Protein AF-A0A0P6X5F4-F1 (afdb_monomer_lite)

Secondary structure (DSSP, 8-state):
---HHHHHHHHHTSHHHHHHHHHHHHHHHHHHTT-S-HHHHHHHHHHHHHHHHHHHHHHHHHT------

Radius of gyration: 16.3 Å; chains: 1; bounding box: 34×20×49 Å

Organism: NCBI:txid360411

Sequence (69 aa):
MQPILSQLERLLRSRKFWALIAALVTIAAGWSSGELNGWQAVQGVIAALAVYSTGVAIEDAGRSPEPRR

Structure (mmCIF, N/CA/C/O backbone):
data_AF-A0A0P6X5F4-F1
#
_entry.id   AF-A0A0P6X5F4-F1
#
loop_
_atom_site.group_PDB
_atom_site.id
_atom_site.type_symbol
_atom_site.label_atom_id
_atom_site.label_alt_id
_atom_site.label_comp_id
_atom_site.label_asym_id
_atom_site.label_entity_id
_atom_site.label_seq_id
_atom_site.pdbx_PDB_ins_code
_atom_site.Cartn_x
_atom_site.Cartn_y
_atom_site.Cartn_z
_atom_site.occupancy
_atom_site.B_iso_or_equiv
_atom_site.auth_seq_id
_atom_site.auth_comp_id
_atom_site.auth_asym_id
_atom_site.auth_atom_id
_atom_site.pdbx_PDB_model_num
ATOM 1 N N . MET A 1 1 ? -0.828 -0.661 -28.130 1.00 44.28 1 MET A N 1
ATOM 2 C CA . MET A 1 1 ? -1.220 -0.260 -26.762 1.00 44.28 1 MET A CA 1
ATOM 3 C C . MET A 1 1 ? -1.166 -1.503 -25.892 1.00 44.28 1 MET A C 1
ATOM 5 O O . MET A 1 1 ? -1.984 -2.387 -26.100 1.00 44.28 1 MET A O 1
ATOM 9 N N . GLN A 1 2 ? -0.161 -1.654 -25.023 1.00 56.00 2 GLN A N 1
ATOM 10 C CA . GLN A 1 2 ? -0.175 -2.786 -24.088 1.00 56.00 2 GLN A CA 1
ATOM 11 C C . GLN A 1 2 ? -1.288 -2.535 -23.063 1.00 56.00 2 GLN A C 1
ATOM 13 O O . GLN A 1 2 ? -1.353 -1.425 -22.531 1.00 56.00 2 GLN A O 1
ATOM 18 N N . PRO A 1 3 ? -2.199 -3.494 -22.830 1.00 62.09 3 PRO A N 1
ATOM 19 C CA . PRO A 1 3 ? -3.303 -3.285 -21.911 1.00 62.09 3 PRO A CA 1
ATOM 20 C C . PRO A 1 3 ? -2.719 -3.104 -20.512 1.00 62.09 3 PRO A C 1
ATOM 22 O O . PRO A 1 3 ? -1.956 -3.947 -20.042 1.00 62.09 3 PRO A O 1
ATOM 25 N N . ILE A 1 4 ? -3.082 -2.004 -19.857 1.00 66.50 4 ILE A N 1
ATOM 26 C CA . ILE A 1 4 ? -2.626 -1.596 -18.515 1.00 66.50 4 ILE A CA 1
ATOM 27 C C . ILE A 1 4 ? -2.749 -2.764 -17.513 1.00 66.50 4 ILE A C 1
ATOM 29 O O . ILE A 1 4 ? -1.896 -2.945 -16.650 1.00 66.50 4 ILE A O 1
ATOM 33 N N . LEU A 1 5 ? -3.748 -3.631 -17.718 1.00 67.94 5 LEU A N 1
ATOM 34 C CA . LEU A 1 5 ? -3.967 -4.894 -17.006 1.00 67.94 5 LEU A CA 1
ATOM 35 C C . LEU A 1 5 ? -2.740 -5.820 -16.982 1.00 67.94 5 LEU A C 1
ATOM 37 O O . LEU A 1 5 ? -2.401 -6.344 -15.931 1.00 67.94 5 LEU A O 1
ATOM 41 N N . SER A 1 6 ? -2.031 -5.978 -18.100 1.00 64.62 6 SER A N 1
ATOM 42 C CA . SER A 1 6 ? -0.865 -6.872 -18.202 1.00 64.62 6 SER A CA 1
ATOM 43 C C . SER A 1 6 ? 0.393 -6.317 -17.520 1.00 64.62 6 SER A C 1
ATOM 45 O O . SER A 1 6 ? 1.215 -7.076 -17.004 1.00 64.62 6 SER A O 1
ATOM 47 N N . GLN A 1 7 ? 0.535 -4.989 -17.448 1.00 63.44 7 GLN A N 1
ATOM 48 C CA . GLN A 1 7 ? 1.569 -4.345 -16.629 1.00 63.44 7 GLN A CA 1
ATOM 49 C C . GLN A 1 7 ? 1.234 -4.448 -15.139 1.00 63.44 7 GLN A C 1
ATOM 51 O O . GLN A 1 7 ? 2.121 -4.742 -14.337 1.00 63.44 7 GLN A O 1
ATOM 56 N N . LEU A 1 8 ? -0.043 -4.276 -14.783 1.00 63.38 8 LEU A N 1
ATOM 57 C CA . LEU A 1 8 ? -0.532 -4.416 -13.414 1.00 63.38 8 LEU A CA 1
ATOM 58 C C . LEU A 1 8 ? -0.355 -5.850 -12.899 1.00 63.38 8 LEU A C 1
ATOM 60 O O . LEU A 1 8 ? 0.127 -6.046 -11.789 1.00 63.38 8 LEU A O 1
ATOM 64 N N . GLU A 1 9 ? -0.652 -6.853 -13.725 1.00 64.38 9 GLU A N 1
ATOM 65 C CA . GLU A 1 9 ? -0.466 -8.272 -13.405 1.00 64.38 9 GLU A CA 1
ATOM 66 C C . GLU A 1 9 ? 1.020 -8.619 -13.209 1.00 64.38 9 GLU A C 1
ATOM 68 O O . GLU A 1 9 ? 1.386 -9.349 -12.286 1.00 64.38 9 GLU A O 1
ATOM 73 N N . ARG A 1 10 ? 1.912 -8.016 -14.006 1.00 64.25 10 ARG A N 1
ATOM 74 C CA . ARG A 1 10 ? 3.368 -8.106 -13.800 1.00 64.25 10 ARG A CA 1
ATOM 75 C C . ARG A 1 10 ? 3.818 -7.454 -12.493 1.00 64.25 10 ARG A C 1
ATOM 77 O O . ARG A 1 10 ? 4.714 -7.990 -11.841 1.00 64.25 10 ARG A O 1
ATOM 84 N N . LEU A 1 11 ? 3.203 -6.335 -12.108 1.00 61.62 11 LEU A N 1
ATOM 85 C CA . LEU A 1 11 ? 3.456 -5.657 -10.834 1.00 61.62 11 LEU A CA 1
ATOM 86 C C . LEU A 1 11 ? 2.987 -6.512 -9.645 1.00 61.62 11 LEU A C 1
ATOM 88 O O . LEU A 1 11 ? 3.762 -6.755 -8.724 1.00 61.62 11 LEU A O 1
ATOM 92 N N . LEU A 1 12 ? 1.760 -7.037 -9.710 1.00 60.59 12 LEU A N 1
ATOM 93 C CA . LEU A 1 12 ? 1.130 -7.905 -8.705 1.00 60.59 12 LEU A CA 1
ATOM 94 C C . LEU A 1 12 ? 1.857 -9.247 -8.540 1.00 60.59 12 LEU A C 1
ATOM 96 O O . LEU A 1 12 ? 1.878 -9.818 -7.450 1.00 60.59 12 LEU A O 1
ATOM 100 N N . ARG A 1 13 ? 2.489 -9.753 -9.605 1.00 60.50 13 ARG A N 1
ATOM 101 C CA . ARG A 1 13 ? 3.315 -10.970 -9.565 1.00 60.50 13 ARG A CA 1
ATOM 102 C C . ARG A 1 13 ? 4.744 -10.710 -9.082 1.00 60.50 13 ARG A C 1
ATOM 104 O O . ARG A 1 13 ? 5.478 -11.655 -8.787 1.00 60.50 13 ARG A O 1
ATOM 111 N N . SER A 1 14 ? 5.159 -9.448 -8.990 1.00 63.34 14 SER A N 1
ATOM 112 C CA . SER A 1 14 ? 6.473 -9.091 -8.474 1.00 63.34 14 SER A CA 1
ATOM 113 C C . SER A 1 14 ? 6.478 -9.256 -6.954 1.00 63.34 14 SER A C 1
ATOM 115 O O . SER A 1 14 ? 5.730 -8.592 -6.238 1.00 63.34 14 SER A O 1
ATOM 117 N N . ARG A 1 15 ? 7.357 -10.125 -6.433 1.00 64.88 15 ARG A N 1
ATOM 118 C CA . ARG A 1 15 ? 7.528 -10.392 -4.984 1.00 64.88 15 ARG A CA 1
ATOM 119 C C . ARG A 1 15 ? 7.717 -9.119 -4.141 1.00 64.88 15 ARG A C 1
ATOM 121 O O . ARG A 1 15 ? 7.471 -9.123 -2.943 1.00 64.88 15 ARG A O 1
ATOM 128 N N . LYS A 1 16 ? 8.129 -8.022 -4.776 1.00 64.31 16 LYS A N 1
ATOM 129 C CA . LYS A 1 16 ? 8.394 -6.715 -4.162 1.00 64.31 16 LYS A CA 1
ATOM 130 C C . LYS A 1 16 ? 7.121 -5.935 -3.845 1.00 64.31 16 LYS A C 1
ATOM 132 O O . LYS A 1 16 ? 7.071 -5.250 -2.831 1.00 64.31 16 LYS A O 1
ATOM 137 N N . PHE A 1 17 ? 6.075 -6.102 -4.657 1.00 68.94 17 PHE A N 1
ATOM 138 C CA . PHE A 1 17 ? 4.751 -5.564 -4.352 1.00 68.94 17 PHE A CA 1
ATOM 139 C C . PHE A 1 17 ? 4.178 -6.242 -3.103 1.00 68.94 17 PHE A C 1
ATOM 141 O O . PHE A 1 17 ? 3.652 -5.585 -2.212 1.00 68.94 17 PHE A O 1
ATOM 148 N N . TRP A 1 18 ? 4.403 -7.551 -2.975 1.00 72.94 18 TRP A N 1
ATOM 149 C CA . TRP A 1 18 ? 4.033 -8.306 -1.780 1.00 72.94 18 TRP A CA 1
ATOM 150 C C . TRP A 1 18 ? 4.828 -7.905 -0.535 1.00 72.94 18 TRP A C 1
ATOM 152 O O . TRP A 1 18 ? 4.262 -7.921 0.550 1.00 72.94 18 TRP A O 1
ATOM 162 N N . ALA A 1 19 ? 6.091 -7.486 -0.665 1.00 76.44 19 ALA A N 1
ATOM 163 C CA . ALA A 1 19 ? 6.860 -6.948 0.461 1.00 76.44 19 ALA A CA 1
ATOM 164 C C . ALA A 1 19 ? 6.289 -5.611 0.971 1.00 76.44 19 ALA A C 1
ATOM 166 O O . ALA A 1 19 ? 6.162 -5.424 2.180 1.00 76.44 19 ALA A O 1
ATOM 167 N N . LEU A 1 20 ? 5.874 -4.712 0.066 1.00 75.62 20 LEU A N 1
ATOM 168 C CA . LEU A 1 20 ? 5.184 -3.469 0.434 1.00 75.62 20 LEU A CA 1
ATOM 169 C C . LEU A 1 20 ? 3.836 -3.764 1.110 1.00 75.62 20 LEU A C 1
ATOM 171 O O . LEU A 1 20 ? 3.525 -3.181 2.146 1.00 75.62 20 LEU A O 1
ATOM 175 N N . ILE A 1 21 ? 3.061 -4.698 0.555 1.00 80.25 21 ILE A N 1
ATOM 176 C CA . ILE A 1 21 ? 1.790 -5.138 1.143 1.00 80.25 21 ILE A CA 1
ATOM 177 C C . ILE A 1 21 ? 2.015 -5.763 2.526 1.00 80.25 21 ILE A C 1
ATOM 179 O O . ILE A 1 21 ? 1.287 -5.434 3.453 1.00 80.25 21 ILE A O 1
ATOM 183 N N . ALA A 1 22 ? 3.041 -6.595 2.711 1.00 79.75 22 ALA A N 1
ATOM 184 C CA . ALA A 1 22 ? 3.369 -7.181 4.010 1.00 79.75 22 ALA A CA 1
ATOM 185 C C . ALA A 1 22 ? 3.772 -6.116 5.044 1.00 79.75 22 ALA A C 1
ATOM 187 O O . ALA A 1 22 ? 3.349 -6.196 6.199 1.00 79.75 22 ALA A O 1
ATOM 188 N N . ALA A 1 23 ? 4.525 -5.090 4.634 1.00 79.94 23 ALA A N 1
ATOM 189 C CA . ALA A 1 23 ? 4.858 -3.957 5.495 1.00 79.94 23 ALA A CA 1
ATOM 190 C C . ALA A 1 23 ? 3.600 -3.161 5.883 1.00 79.94 23 ALA A C 1
ATOM 192 O O . ALA A 1 23 ? 3.387 -2.887 7.062 1.00 79.94 23 ALA A O 1
ATOM 193 N N . LEU A 1 24 ? 2.721 -2.868 4.919 1.00 81.06 24 LEU A N 1
ATOM 194 C CA . LEU A 1 24 ? 1.436 -2.203 5.163 1.00 81.06 24 LEU A CA 1
ATOM 195 C C . LEU A 1 24 ? 0.526 -3.016 6.091 1.00 81.06 24 LEU A C 1
ATOM 197 O O . LEU A 1 24 ? -0.068 -2.448 7.002 1.00 81.06 24 LEU A O 1
ATOM 201 N N . VAL A 1 25 ? 0.453 -4.335 5.905 1.00 84.38 25 VAL A N 1
ATOM 202 C CA . VAL A 1 25 ? -0.311 -5.244 6.773 1.00 84.38 25 VAL A CA 1
ATOM 203 C C . VAL A 1 25 ? 0.285 -5.284 8.178 1.00 84.38 25 VAL A C 1
ATOM 205 O O . VAL A 1 25 ? -0.466 -5.243 9.144 1.00 84.38 25 VAL A O 1
ATOM 208 N N . THR A 1 26 ? 1.613 -5.291 8.313 1.00 82.62 26 THR A N 1
ATOM 209 C CA . THR A 1 26 ? 2.290 -5.237 9.622 1.00 82.62 26 THR A CA 1
ATOM 210 C C . THR A 1 26 ? 1.978 -3.933 10.359 1.00 82.62 26 THR A C 1
ATOM 212 O O . THR A 1 26 ? 1.647 -3.954 11.541 1.00 82.62 26 THR A O 1
ATOM 215 N N . ILE A 1 27 ? 2.017 -2.798 9.656 1.00 81.44 27 ILE A N 1
ATOM 216 C CA . ILE A 1 27 ? 1.687 -1.486 10.229 1.00 81.44 27 ILE A CA 1
ATOM 217 C C . ILE A 1 27 ? 0.202 -1.416 10.609 1.00 81.44 27 ILE A C 1
ATOM 219 O O . ILE A 1 27 ? -0.132 -0.941 11.692 1.00 81.44 27 ILE A O 1
ATOM 223 N N . ALA A 1 28 ? -0.689 -1.921 9.752 1.00 79.62 28 ALA A N 1
ATOM 224 C CA . ALA A 1 28 ? -2.123 -1.969 10.025 1.00 79.62 28 ALA A CA 1
ATOM 225 C C . ALA A 1 28 ? -2.457 -2.898 11.204 1.00 79.62 28 ALA A C 1
ATOM 227 O O . ALA A 1 28 ? -3.301 -2.557 12.030 1.00 79.62 28 ALA A O 1
ATOM 228 N N . ALA A 1 29 ? -1.765 -4.033 11.324 1.00 78.88 29 ALA A N 1
ATOM 229 C CA . ALA A 1 29 ? -1.891 -4.940 12.458 1.00 78.88 29 ALA A CA 1
ATOM 230 C C . ALA A 1 29 ? -1.420 -4.275 13.761 1.00 78.88 29 ALA A C 1
ATOM 232 O O . ALA A 1 29 ? -2.150 -4.302 14.747 1.00 78.88 29 ALA A O 1
ATOM 233 N N . GLY A 1 30 ? -0.264 -3.602 13.754 1.00 77.25 30 GLY A N 1
ATOM 234 C CA . GLY A 1 30 ? 0.228 -2.859 14.921 1.00 77.25 30 GLY A CA 1
ATOM 235 C C . GLY A 1 30 ? -0.665 -1.673 15.308 1.00 77.25 30 GLY A C 1
ATOM 236 O O . GLY A 1 30 ? -0.809 -1.363 16.491 1.00 77.25 30 GLY A O 1
ATOM 237 N N . TRP A 1 31 ? -1.326 -1.043 14.330 1.00 73.75 31 TRP A N 1
ATOM 238 C CA . TRP A 1 31 ? -2.329 -0.008 14.591 1.00 73.75 31 TRP A CA 1
ATOM 239 C C . TRP A 1 31 ? -3.608 -0.594 15.205 1.00 73.75 31 TRP A C 1
ATOM 241 O O . TRP A 1 31 ? -4.117 -0.055 16.185 1.00 73.75 31 TRP A O 1
ATOM 251 N N . SER A 1 32 ? -4.089 -1.734 14.696 1.00 76.94 32 SER A N 1
ATOM 252 C CA . SER A 1 32 ? -5.259 -2.431 15.246 1.00 76.94 32 SER A CA 1
ATOM 253 C C . SER A 1 32 ? -5.015 -3.022 16.638 1.00 76.94 32 SER A C 1
ATOM 255 O O . SER A 1 32 ? -5.967 -3.138 17.407 1.00 76.94 32 SER A O 1
ATOM 257 N N . SER A 1 33 ? -3.774 -3.384 16.976 1.00 78.81 33 SER A N 1
ATOM 258 C CA . SER A 1 33 ? -3.393 -3.830 18.325 1.00 78.81 33 SER A CA 1
ATOM 259 C C . SER A 1 33 ? -3.326 -2.687 19.346 1.00 78.81 33 SER A C 1
ATOM 261 O O . SER A 1 33 ? -3.182 -2.946 20.537 1.00 78.81 33 SER A O 1
ATOM 263 N N . GLY A 1 34 ? -3.407 -1.425 18.908 1.00 73.50 34 GLY A N 1
ATOM 264 C CA . GLY A 1 34 ? -3.245 -0.257 19.778 1.00 73.50 34 GLY A CA 1
ATOM 265 C C . GLY A 1 34 ? -1.802 -0.006 20.237 1.00 73.50 34 GLY A C 1
ATOM 266 O O . GLY A 1 34 ? -1.570 0.917 21.012 1.00 73.50 34 GLY A O 1
ATOM 267 N N . GLU A 1 35 ? -0.833 -0.790 19.749 1.00 71.50 35 GLU A N 1
ATOM 268 C CA . GLU A 1 35 ? 0.598 -0.606 20.031 1.00 71.50 35 GLU A CA 1
ATOM 269 C C . GLU A 1 35 ? 1.183 0.588 19.271 1.00 71.50 35 GLU A C 1
ATOM 271 O O . GLU A 1 35 ? 2.114 1.234 19.751 1.00 71.50 35 GLU A O 1
ATOM 276 N N . LEU A 1 36 ? 0.628 0.902 18.095 1.00 71.88 36 LEU A N 1
ATOM 277 C CA . LEU A 1 36 ? 1.051 2.036 17.282 1.00 71.88 36 LEU A CA 1
ATOM 278 C C . LEU A 1 36 ? 0.060 3.193 17.398 1.00 71.88 36 LEU A C 1
ATOM 280 O O . LEU A 1 36 ? -1.119 3.072 17.061 1.00 71.88 36 LEU A O 1
ATOM 284 N N . ASN A 1 37 ? 0.565 4.360 17.797 1.00 80.06 37 ASN A N 1
ATOM 285 C CA . ASN A 1 37 ? -0.187 5.608 17.683 1.00 80.06 37 ASN A CA 1
ATOM 286 C C . ASN A 1 37 ? -0.409 5.925 16.188 1.00 80.06 37 ASN A C 1
ATOM 288 O O . ASN A 1 37 ? 0.466 5.647 15.365 1.00 80.06 37 ASN A O 1
ATOM 292 N N . GLY A 1 38 ? -1.539 6.538 15.816 1.00 75.56 38 GLY A N 1
ATOM 293 C CA . GLY A 1 38 ? -1.860 6.859 14.417 1.00 75.56 38 GLY A CA 1
ATOM 294 C C . GLY A 1 38 ? -0.737 7.612 13.689 1.00 75.56 38 GLY A C 1
ATOM 295 O O . GLY A 1 38 ? -0.510 7.401 12.501 1.00 75.56 38 GLY A O 1
ATOM 296 N N . TRP A 1 39 ? 0.050 8.409 14.416 1.00 80.00 39 TRP A N 1
ATOM 297 C CA . TRP A 1 39 ? 1.238 9.070 13.874 1.00 80.00 39 TRP A CA 1
ATOM 298 C C . TRP A 1 39 ? 2.412 8.120 13.565 1.00 80.00 39 TRP A C 1
ATOM 300 O O . TRP A 1 39 ? 3.083 8.274 12.546 1.00 80.00 39 TRP A O 1
ATOM 310 N N . GLN A 1 40 ? 2.647 7.104 14.398 1.00 77.50 40 GLN A N 1
ATOM 311 C CA . GLN A 1 40 ? 3.671 6.080 14.150 1.00 77.50 40 GLN A CA 1
ATOM 312 C C . GLN A 1 40 ? 3.290 5.186 12.967 1.00 77.50 40 GLN A C 1
ATOM 314 O O . GLN A 1 40 ? 4.156 4.804 12.182 1.00 77.50 40 GLN A O 1
ATOM 319 N N . ALA A 1 41 ? 1.994 4.915 12.787 1.00 77.88 41 ALA A N 1
ATOM 320 C CA . ALA A 1 41 ? 1.502 4.223 11.602 1.00 77.88 41 ALA A CA 1
ATOM 321 C C . ALA A 1 41 ? 1.818 5.020 10.323 1.00 77.88 41 ALA A C 1
ATOM 323 O O . ALA A 1 41 ? 2.352 4.461 9.366 1.00 77.88 41 ALA A O 1
ATOM 324 N N . VAL A 1 42 ? 1.592 6.341 10.328 1.00 81.94 42 VAL A N 1
ATOM 325 C CA . VAL A 1 42 ? 1.954 7.223 9.202 1.00 81.94 42 VAL A CA 1
ATOM 326 C C . VAL A 1 42 ? 3.462 7.205 8.933 1.00 81.94 42 VAL A C 1
ATOM 328 O O . VAL A 1 42 ? 3.872 7.072 7.780 1.00 81.94 42 VAL A O 1
ATOM 331 N N . GLN A 1 43 ? 4.300 7.272 9.970 1.00 79.81 43 GLN A N 1
ATOM 332 C CA . GLN A 1 43 ? 5.756 7.168 9.810 1.00 79.81 43 GLN A CA 1
ATOM 333 C C . GLN A 1 43 ? 6.185 5.821 9.216 1.00 79.81 43 GLN A C 1
ATOM 335 O O . GLN A 1 43 ? 7.021 5.795 8.312 1.00 79.81 43 GLN A O 1
ATOM 340 N N . GLY A 1 44 ? 5.581 4.716 9.664 1.00 80.44 44 GLY A N 1
ATOM 341 C CA . GLY A 1 44 ? 5.821 3.387 9.102 1.00 80.44 44 GLY A CA 1
ATOM 342 C C . GLY A 1 44 ? 5.444 3.311 7.622 1.00 80.44 44 GLY A C 1
ATOM 343 O O . GLY A 1 44 ? 6.204 2.774 6.818 1.00 80.44 44 GLY A O 1
ATOM 344 N N . VAL A 1 45 ? 4.309 3.903 7.242 1.00 81.81 45 VAL A N 1
ATOM 345 C CA . VAL A 1 45 ? 3.854 3.950 5.844 1.00 81.81 45 VAL A CA 1
ATOM 346 C C . VAL A 1 45 ? 4.827 4.753 4.983 1.00 81.81 45 VAL A C 1
ATOM 348 O O . VAL A 1 45 ? 5.230 4.281 3.921 1.00 81.81 45 VAL A O 1
ATOM 351 N N . ILE A 1 46 ? 5.259 5.930 5.446 1.00 82.44 46 ILE A N 1
ATOM 352 C CA . ILE A 1 46 ? 6.236 6.767 4.732 1.00 82.44 46 ILE A CA 1
ATOM 353 C C . ILE A 1 46 ? 7.574 6.034 4.582 1.00 82.44 46 ILE A C 1
ATOM 355 O O . ILE A 1 46 ? 8.155 6.043 3.497 1.00 82.44 46 ILE A O 1
ATOM 359 N N . ALA A 1 47 ? 8.049 5.359 5.631 1.00 82.94 47 ALA A N 1
ATOM 360 C CA . ALA A 1 47 ? 9.274 4.567 5.574 1.00 82.94 47 ALA A CA 1
ATOM 361 C C . ALA A 1 47 ? 9.152 3.404 4.575 1.00 82.94 47 ALA A C 1
ATOM 363 O O . ALA A 1 47 ? 10.042 3.206 3.748 1.00 82.94 47 ALA A O 1
ATOM 364 N N . ALA A 1 48 ? 8.028 2.681 4.586 1.00 79.81 48 ALA A N 1
ATOM 365 C CA . ALA A 1 48 ? 7.757 1.610 3.629 1.00 79.81 48 ALA A CA 1
ATOM 366 C C . ALA A 1 48 ? 7.704 2.132 2.181 1.00 79.81 48 ALA A C 1
ATOM 368 O O . ALA A 1 48 ? 8.273 1.513 1.281 1.00 79.81 48 ALA A O 1
ATOM 369 N N . LEU A 1 49 ? 7.093 3.300 1.957 1.00 79.12 49 LEU A N 1
ATOM 370 C CA . LEU A 1 49 ? 7.067 3.990 0.663 1.00 79.12 49 LEU A CA 1
ATOM 371 C C . LEU A 1 49 ? 8.466 4.426 0.211 1.00 79.12 49 LEU A C 1
ATOM 373 O O . LEU A 1 49 ? 8.806 4.247 -0.957 1.00 79.12 49 LEU A O 1
ATOM 377 N N . ALA A 1 50 ? 9.291 4.962 1.112 1.00 80.81 50 ALA A N 1
ATOM 378 C CA . ALA A 1 50 ? 10.660 5.377 0.811 1.00 80.81 50 ALA A CA 1
ATOM 379 C C . ALA A 1 50 ? 11.555 4.182 0.448 1.00 80.81 50 ALA A C 1
ATOM 381 O O . ALA A 1 50 ? 12.309 4.242 -0.528 1.00 80.81 50 ALA A O 1
ATOM 382 N N . VAL A 1 51 ? 11.428 3.075 1.186 1.00 78.25 51 VAL A N 1
ATOM 383 C CA . VAL A 1 51 ? 12.132 1.818 0.896 1.00 78.25 51 VAL A CA 1
ATOM 384 C C . VAL A 1 51 ? 11.652 1.218 -0.42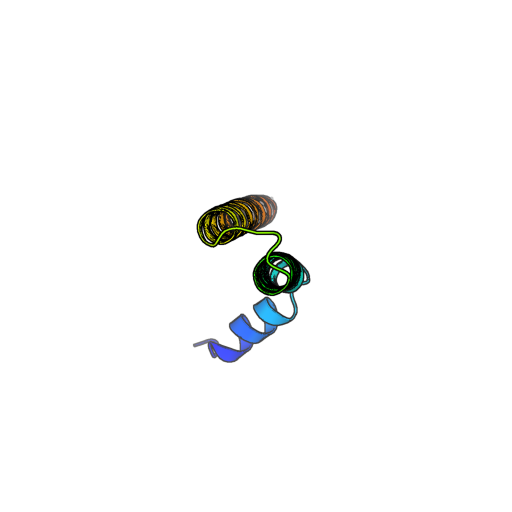2 1.00 78.25 51 VAL A C 1
ATOM 386 O O . VAL A 1 51 ? 12.479 0.779 -1.215 1.00 78.25 51 VAL A O 1
ATOM 389 N N . TYR A 1 52 ? 10.348 1.242 -0.705 1.00 75.31 52 TYR A N 1
ATOM 390 C CA . TYR A 1 52 ? 9.820 0.772 -1.986 1.00 75.31 52 TYR A CA 1
ATOM 391 C C . TYR A 1 52 ? 10.281 1.651 -3.153 1.00 75.31 52 TYR A C 1
ATOM 393 O O . TYR A 1 52 ? 10.762 1.119 -4.144 1.00 75.31 52 TYR A O 1
ATOM 401 N N . SER A 1 53 ? 10.224 2.978 -3.022 1.00 72.56 53 SER A N 1
ATOM 402 C CA . SER A 1 53 ? 10.708 3.920 -4.041 1.00 72.56 53 SER A CA 1
ATOM 403 C C . SER A 1 53 ? 12.198 3.718 -4.337 1.00 72.56 53 SER A C 1
ATOM 405 O O . SER A 1 53 ? 12.598 3.599 -5.493 1.00 72.56 53 SER A O 1
ATOM 407 N N . THR A 1 54 ? 13.017 3.566 -3.292 1.00 74.00 54 THR A N 1
ATOM 408 C CA . THR A 1 54 ? 14.458 3.303 -3.427 1.00 74.00 54 THR A CA 1
ATOM 409 C C . THR A 1 54 ? 14.730 1.909 -3.995 1.00 74.00 54 THR A C 1
ATOM 411 O O . THR A 1 54 ? 15.573 1.754 -4.873 1.00 74.00 54 THR A O 1
ATOM 414 N N . GLY A 1 55 ? 13.995 0.889 -3.547 1.00 66.69 55 GLY A N 1
ATOM 415 C CA . GLY A 1 55 ? 14.118 -0.480 -4.048 1.00 66.69 55 GLY A CA 1
ATOM 416 C C . GLY A 1 55 ? 13.723 -0.609 -5.519 1.00 66.69 55 GLY A C 1
ATOM 417 O O . GLY A 1 55 ? 14.391 -1.321 -6.265 1.00 66.69 55 GLY A O 1
ATOM 418 N N . VAL A 1 56 ? 12.690 0.121 -5.952 1.00 66.25 56 VAL A N 1
ATOM 419 C CA . VAL A 1 56 ? 12.294 0.221 -7.363 1.00 66.25 56 VAL A CA 1
ATOM 420 C C . VAL A 1 56 ? 13.345 0.992 -8.165 1.00 66.25 56 VAL A C 1
ATOM 422 O O . VAL A 1 56 ? 13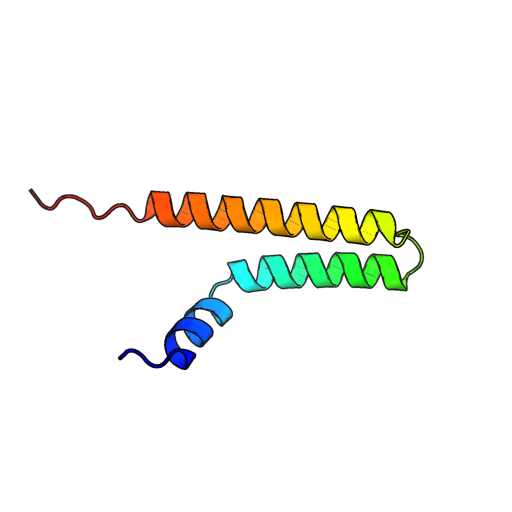.734 0.521 -9.226 1.00 66.25 56 VAL A O 1
ATOM 425 N N . ALA A 1 57 ? 13.863 2.117 -7.658 1.00 63.88 57 ALA A N 1
ATOM 426 C CA . ALA A 1 57 ? 14.889 2.906 -8.347 1.00 63.88 57 ALA A CA 1
ATOM 427 C C . ALA A 1 57 ? 16.222 2.151 -8.524 1.00 63.88 57 ALA A C 1
ATOM 429 O O . ALA A 1 57 ? 16.827 2.213 -9.593 1.00 63.88 57 ALA A O 1
ATOM 430 N N . ILE A 1 58 ? 16.671 1.404 -7.508 1.00 60.28 58 ILE A N 1
ATOM 431 C CA . ILE A 1 58 ? 17.862 0.540 -7.594 1.00 60.28 58 ILE A CA 1
ATOM 432 C C . ILE A 1 58 ? 17.641 -0.586 -8.610 1.00 60.28 58 ILE A C 1
ATOM 434 O O . ILE A 1 58 ? 18.549 -0.932 -9.365 1.00 60.28 58 ILE A O 1
ATOM 438 N N . GLU A 1 59 ? 16.440 -1.159 -8.653 1.00 58.25 59 GLU A N 1
ATOM 439 C CA . GLU A 1 59 ? 16.127 -2.216 -9.609 1.00 58.25 59 GLU A CA 1
ATOM 440 C C . GLU A 1 59 ? 16.050 -1.707 -11.055 1.00 58.25 59 GLU A C 1
ATOM 442 O O . GLU A 1 59 ? 16.557 -2.373 -11.960 1.00 58.25 59 GLU A O 1
ATOM 447 N N . ASP A 1 60 ? 15.471 -0.526 -11.278 1.00 58.41 60 ASP A N 1
ATOM 448 C CA . ASP A 1 60 ? 15.437 0.096 -12.604 1.00 58.41 60 ASP A CA 1
ATOM 449 C C . ASP A 1 60 ? 16.854 0.483 -13.067 1.00 58.41 60 ASP A C 1
ATOM 451 O O . ASP A 1 60 ? 17.201 0.290 -14.232 1.00 58.41 60 ASP A O 1
ATOM 455 N N . ALA A 1 61 ? 17.727 0.908 -12.144 1.00 58.47 61 ALA A N 1
ATOM 456 C CA . ALA A 1 61 ? 19.141 1.170 -12.427 1.00 58.47 61 ALA A CA 1
ATOM 457 C C . ALA A 1 61 ? 19.935 -0.106 -12.786 1.00 58.47 61 ALA A C 1
ATOM 459 O O . ALA A 1 61 ? 20.794 -0.083 -13.674 1.00 58.47 61 ALA A O 1
ATOM 460 N N . GLY A 1 62 ? 19.625 -1.239 -12.143 1.00 55.38 62 GLY A N 1
ATOM 461 C CA . GLY A 1 62 ? 20.220 -2.548 -12.442 1.00 55.38 62 GLY A CA 1
ATOM 462 C C . GLY A 1 62 ? 19.776 -3.146 -13.782 1.00 55.38 62 GLY A C 1
ATOM 463 O O . GLY A 1 62 ? 20.427 -4.052 -14.300 1.00 55.38 62 GLY A O 1
ATOM 464 N N . ARG A 1 63 ? 18.701 -2.618 -14.380 1.00 54.53 63 ARG A N 1
ATOM 465 C CA . ARG A 1 63 ? 18.189 -3.009 -15.701 1.00 54.53 63 ARG A CA 1
ATOM 466 C C . ARG A 1 63 ? 18.756 -2.154 -16.836 1.00 54.53 63 ARG A C 1
ATOM 468 O O . ARG A 1 63 ? 18.106 -1.993 -17.871 1.00 54.53 63 ARG A O 1
ATOM 475 N N . SER A 1 64 ? 19.961 -1.613 -16.654 1.00 53.38 64 SER A N 1
ATOM 476 C CA . SER A 1 64 ? 20.695 -0.961 -17.737 1.00 53.38 64 SER A CA 1
ATOM 477 C C . SER A 1 64 ? 20.772 -1.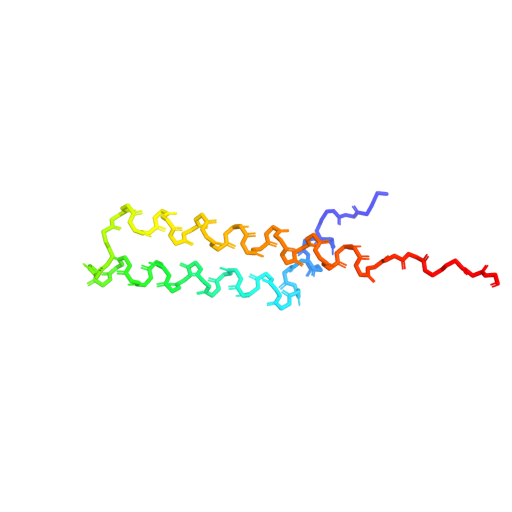910 -18.941 1.00 53.38 64 SER A C 1
ATOM 479 O O . SER A 1 64 ? 21.177 -3.064 -18.776 1.00 53.38 64 SER A O 1
ATOM 481 N N . PRO A 1 65 ? 20.352 -1.476 -20.142 1.00 53.78 65 PRO A N 1
ATOM 482 C CA . PRO A 1 65 ? 20.503 -2.277 -21.338 1.00 53.78 65 PRO A CA 1
ATOM 483 C C . PRO A 1 65 ? 21.998 -2.415 -21.582 1.00 53.78 65 PRO A C 1
ATOM 485 O O . PRO A 1 65 ? 22.682 -1.437 -21.875 1.00 53.78 65 PRO A O 1
ATOM 488 N N . GLU A 1 66 ? 2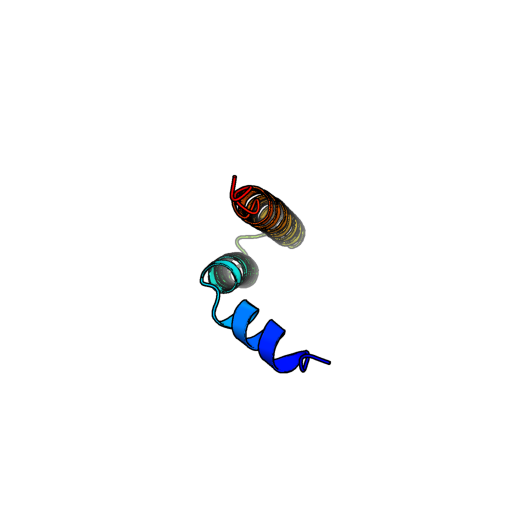2.496 -3.632 -21.409 1.00 58.66 66 GLU A N 1
ATOM 489 C CA . GLU A 1 66 ? 23.825 -4.030 -21.838 1.00 58.66 66 GLU A CA 1
ATOM 490 C C . GLU A 1 66 ? 24.055 -3.473 -23.252 1.00 58.66 66 GLU A C 1
ATOM 492 O O . GLU A 1 66 ? 23.284 -3.794 -24.171 1.00 58.66 66 GLU A O 1
ATOM 497 N N . PRO A 1 67 ? 25.031 -2.567 -23.449 1.00 57.34 67 PRO A N 1
ATOM 498 C CA . PRO A 1 67 ? 25.344 -2.088 -24.774 1.00 57.34 67 PRO A CA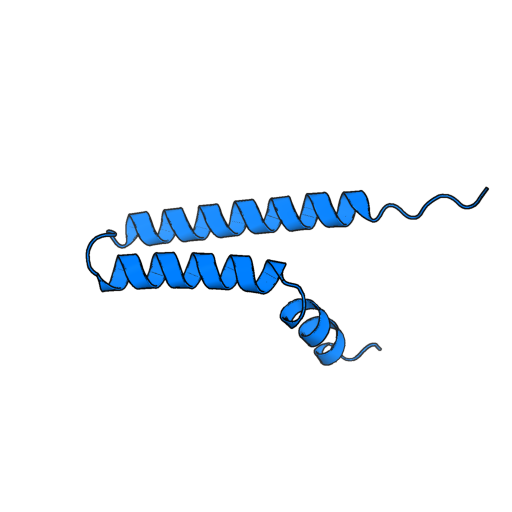 1
ATOM 499 C C . PRO A 1 67 ? 25.967 -3.274 -25.495 1.00 57.34 67 PRO A C 1
ATOM 501 O O . PRO A 1 67 ? 27.125 -3.614 -25.288 1.00 57.34 67 PRO A O 1
ATOM 504 N N . ARG A 1 68 ? 25.159 -3.944 -26.315 1.00 63.06 68 ARG A N 1
ATOM 505 C CA . ARG A 1 68 ? 25.613 -4.990 -27.222 1.00 63.06 68 ARG A CA 1
ATOM 506 C C . ARG A 1 68 ? 26.597 -4.356 -28.212 1.00 63.06 68 ARG A C 1
ATOM 508 O O . ARG A 1 68 ? 26.147 -3.841 -29.237 1.00 63.06 68 ARG A O 1
ATOM 515 N N . ARG A 1 69 ? 27.893 -4.352 -27.898 1.00 56.06 69 ARG A N 1
ATOM 516 C CA . ARG A 1 69 ? 29.004 -4.118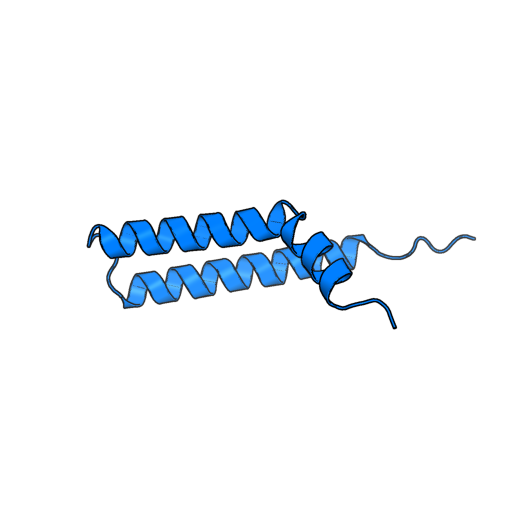 -28.831 1.00 56.06 69 ARG A CA 1
ATOM 517 C C . ARG A 1 69 ? 30.233 -4.895 -28.400 1.00 56.06 69 ARG A C 1
ATOM 519 O O . ARG A 1 69 ? 30.628 -4.739 -27.229 1.00 56.06 69 ARG A O 1
#

pLDDT: mean 70.18, std 9.71, range [44.28, 84.38]

Foldseek 3Di:
DPPVVVVVVVVVPPVLNVVLVVLLVVLVVCVVVVVDDPVNSVVSNVVSVVCSVVVVVVVVVVPPPDPPD